Protein AF-A0A1H8YQF0-F1 (afdb_monomer_lite)

Structure (mmCIF, N/CA/C/O backbone):
data_AF-A0A1H8YQF0-F1
#
_entry.id   AF-A0A1H8YQF0-F1
#
loop_
_atom_site.group_PDB
_atom_site.id
_atom_site.type_symbol
_atom_site.label_atom_id
_atom_site.label_alt_id
_atom_site.label_comp_id
_atom_site.label_asym_id
_atom_site.label_entity_id
_atom_site.label_seq_id
_atom_site.pdbx_PDB_ins_code
_atom_site.Cartn_x
_atom_site.Cartn_y
_atom_site.Cartn_z
_atom_site.occupancy
_atom_site.B_iso_or_equiv
_atom_site.auth_seq_id
_atom_site.auth_comp_id
_atom_site.auth_asym_id
_atom_site.auth_atom_id
_atom_site.pdbx_PDB_model_num
ATOM 1 N N . MET A 1 1 ? 14.037 -18.475 25.474 1.00 37.00 1 MET A N 1
ATOM 2 C CA . MET A 1 1 ? 14.176 -18.228 24.023 1.00 37.00 1 MET A CA 1
ATOM 3 C C . MET A 1 1 ? 12.971 -17.422 23.567 1.00 37.00 1 MET A C 1
ATOM 5 O O . MET A 1 1 ? 12.000 -17.993 23.096 1.00 37.00 1 MET A O 1
ATOM 9 N N . THR A 1 2 ? 12.970 -16.113 23.803 1.00 37.69 2 THR A N 1
ATOM 10 C CA . THR A 1 2 ? 11.907 -15.232 23.308 1.00 37.69 2 THR A CA 1
ATOM 11 C C . THR A 1 2 ? 12.312 -14.786 21.914 1.00 37.69 2 THR A C 1
ATOM 13 O O . THR A 1 2 ? 13.260 -14.018 21.769 1.00 37.69 2 THR A O 1
ATOM 16 N N . SER A 1 3 ? 11.651 -15.352 20.902 1.00 39.81 3 SER A N 1
ATOM 17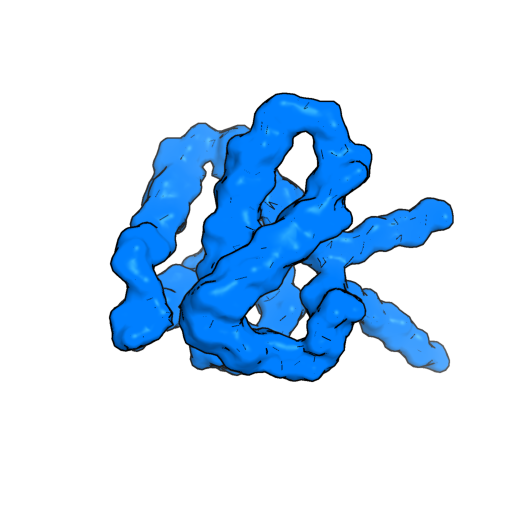 C CA . SER A 1 3 ? 11.703 -14.862 19.526 1.00 39.81 3 SER A CA 1
ATOM 18 C C . SER A 1 3 ? 11.484 -13.357 19.554 1.00 39.81 3 SER A C 1
ATOM 20 O O . SER A 1 3 ? 10.406 -12.900 19.920 1.00 39.81 3 SER A O 1
ATOM 22 N N . THR A 1 4 ? 12.507 -12.587 19.200 1.00 44.00 4 THR A N 1
ATOM 23 C CA . THR A 1 4 ? 12.337 -11.189 18.818 1.00 44.00 4 THR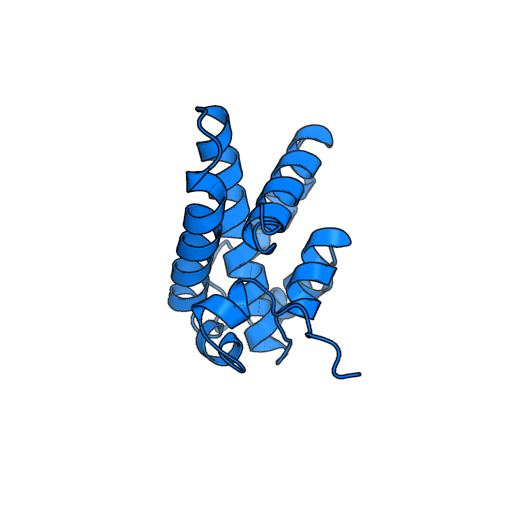 A CA 1
ATOM 24 C C . THR A 1 4 ? 11.488 -11.209 17.554 1.00 44.00 4 THR A C 1
ATOM 26 O O . THR A 1 4 ? 12.014 -11.389 16.455 1.00 44.00 4 THR A O 1
ATOM 29 N N . GLU A 1 5 ? 10.164 -11.148 17.705 1.00 49.78 5 GLU A N 1
ATOM 30 C CA . GLU A 1 5 ? 9.252 -10.969 16.582 1.00 49.78 5 GLU A CA 1
ATOM 31 C C . GLU A 1 5 ? 9.729 -9.730 15.829 1.00 49.78 5 GLU A C 1
ATOM 33 O O . GLU A 1 5 ? 9.767 -8.625 16.378 1.00 49.78 5 GLU A O 1
ATOM 38 N N . ARG A 1 6 ? 10.201 -9.926 14.593 1.00 56.31 6 ARG A N 1
ATOM 39 C CA . ARG A 1 6 ? 10.535 -8.821 13.698 1.00 56.31 6 ARG A CA 1
ATOM 40 C C . ARG A 1 6 ? 9.244 -8.054 13.447 1.00 56.31 6 ARG A C 1
ATOM 42 O O . ARG A 1 6 ? 8.499 -8.406 12.538 1.00 56.31 6 ARG A O 1
ATOM 49 N N . ARG A 1 7 ? 8.996 -7.027 14.258 1.00 64.06 7 ARG A N 1
ATOM 50 C CA . ARG A 1 7 ? 7.938 -6.050 14.016 1.00 64.06 7 ARG A CA 1
ATOM 51 C C . ARG A 1 7 ? 8.134 -5.474 12.624 1.00 64.06 7 ARG A C 1
ATOM 53 O O . ARG A 1 7 ? 9.265 -5.195 12.215 1.00 64.06 7 ARG A O 1
ATOM 60 N N . SER A 1 8 ? 7.049 -5.332 11.879 1.00 74.69 8 SER A N 1
ATOM 61 C CA . SER A 1 8 ? 7.114 -4.626 10.603 1.00 74.69 8 SER A CA 1
ATOM 62 C C . SER A 1 8 ? 7.503 -3.162 10.842 1.00 74.69 8 SER A C 1
ATOM 64 O O . SER A 1 8 ? 7.357 -2.630 11.947 1.00 74.69 8 SER A O 1
ATOM 66 N N . ARG A 1 9 ? 7.975 -2.468 9.800 1.00 80.62 9 ARG A N 1
ATOM 67 C CA . ARG A 1 9 ? 8.246 -1.027 9.910 1.00 80.62 9 ARG A CA 1
ATOM 68 C C . ARG A 1 9 ? 6.997 -0.231 10.308 1.00 80.62 9 ARG A C 1
ATOM 70 O O . ARG A 1 9 ? 7.102 0.727 11.063 1.00 80.62 9 ARG A O 1
ATOM 77 N N . ILE A 1 10 ? 5.830 -0.679 9.854 1.00 81.75 10 ILE A N 1
ATOM 78 C CA . ILE A 1 10 ? 4.526 -0.118 10.213 1.00 81.75 10 ILE A CA 1
ATOM 79 C C . ILE A 1 10 ? 4.328 -0.139 11.736 1.00 81.75 10 ILE A C 1
ATOM 81 O O . ILE A 1 10 ? 4.066 0.894 12.343 1.00 81.75 10 ILE A O 1
ATOM 85 N N . GLU A 1 11 ? 4.510 -1.295 12.372 1.00 83.31 11 GLU A N 1
ATOM 86 C CA . GLU A 1 11 ? 4.338 -1.436 13.824 1.00 83.31 11 GLU A CA 1
ATOM 87 C C . GLU A 1 11 ? 5.417 -0.707 14.625 1.00 83.31 11 GLU A C 1
ATOM 89 O O . GLU A 1 11 ? 5.160 -0.266 15.743 1.00 83.31 11 GLU A O 1
ATOM 94 N N . GLN A 1 12 ? 6.626 -0.565 14.074 1.00 81.69 12 GLN A N 1
ATOM 95 C CA . GLN A 1 12 ? 7.676 0.238 14.698 1.00 81.69 12 GLN A CA 1
ATOM 96 C C . GLN A 1 12 ? 7.319 1.731 14.709 1.00 81.69 12 GLN A C 1
ATOM 98 O O . GLN A 1 12 ? 7.603 2.406 15.695 1.00 81.69 12 GLN A O 1
ATOM 103 N N . MET A 1 13 ? 6.720 2.237 13.627 1.00 83.50 13 MET A N 1
ATOM 104 C CA . MET A 1 13 ? 6.382 3.656 13.490 1.00 83.50 13 MET A CA 1
ATOM 105 C C . MET A 1 13 ? 5.103 4.034 14.243 1.00 83.50 13 MET A C 1
ATOM 107 O O . MET A 1 13 ? 5.071 5.079 14.884 1.00 83.50 13 MET A O 1
ATOM 111 N N . TYR A 1 14 ? 4.073 3.185 14.201 1.00 85.06 14 TYR A N 1
ATOM 112 C CA . TYR A 1 14 ? 2.730 3.541 14.682 1.00 85.06 14 TYR A CA 1
ATOM 113 C C . TYR A 1 14 ? 2.228 2.679 15.848 1.00 85.06 14 TYR A C 1
ATOM 115 O O . TYR A 1 14 ? 1.162 2.946 16.395 1.00 85.06 14 TYR A O 1
ATOM 123 N N . GLY A 1 15 ? 2.979 1.654 16.254 1.00 82.69 15 GLY A N 1
ATOM 124 C CA . GLY A 1 15 ? 2.581 0.738 17.321 1.00 82.69 15 GLY A CA 1
ATOM 125 C C . GLY A 1 15 ? 1.602 -0.363 16.879 1.00 82.69 15 GLY A C 1
ATOM 126 O O . GLY A 1 15 ? 1.189 -0.427 15.717 1.00 82.69 15 GLY A O 1
ATOM 127 N N . PRO A 1 16 ? 1.248 -1.283 17.795 1.00 76.06 16 PRO A N 1
ATOM 128 C CA . PRO A 1 16 ? 0.301 -2.362 17.521 1.00 76.06 16 PRO A CA 1
ATOM 129 C C . PRO A 1 16 ? -1.124 -1.823 17.325 1.00 76.06 16 PRO A C 1
ATOM 131 O O . PRO A 1 16 ? -1.531 -0.874 17.989 1.00 76.06 16 PRO A O 1
ATOM 134 N N . GLY A 1 17 ? -1.899 -2.447 16.433 1.00 74.62 17 GLY A N 1
ATOM 135 C CA . GLY A 1 17 ? -3.304 -2.085 16.193 1.00 74.62 17 GLY A CA 1
ATOM 136 C C . GLY A 1 17 ? -3.524 -0.806 15.376 1.00 74.62 17 GLY A C 1
ATOM 137 O O . GLY A 1 17 ? -4.667 -0.459 15.098 1.00 74.62 17 GLY A O 1
ATOM 138 N N . CYS A 1 18 ? -2.457 -0.139 14.927 1.00 81.06 18 CYS A N 1
ATOM 139 C CA . CYS A 1 18 ? -2.542 1.105 14.161 1.00 81.06 18 CYS A CA 1
ATOM 140 C C . CYS A 1 18 ? -3.320 0.969 12.837 1.00 81.06 18 CYS A C 1
ATOM 142 O O . CYS A 1 18 ? -3.831 1.965 12.333 1.00 81.06 18 CYS A O 1
ATOM 144 N N . MET A 1 19 ? -3.465 -0.240 12.278 1.00 86.00 19 MET A N 1
ATOM 145 C CA . MET A 1 19 ? -4.186 -0.474 11.015 1.00 86.00 19 MET A CA 1
ATOM 146 C C . MET A 1 19 ? -5.620 0.044 11.028 1.00 86.00 19 MET A C 1
ATOM 148 O O . MET A 1 19 ? -6.079 0.523 9.998 1.00 86.00 19 MET A O 1
ATOM 152 N N . ILE A 1 20 ? -6.299 0.048 12.178 1.00 86.81 20 ILE A N 1
ATOM 153 C CA . ILE A 1 20 ? -7.680 0.539 12.259 1.00 86.81 20 ILE A CA 1
ATOM 154 C C . ILE A 1 20 ? -7.810 2.014 11.851 1.00 86.81 20 ILE A C 1
ATOM 156 O O . ILE A 1 20 ? -8.807 2.408 11.255 1.00 86.81 20 ILE A O 1
ATOM 160 N N . GLU A 1 21 ? -6.786 2.829 12.105 1.00 87.75 21 GLU A N 1
ATOM 161 C CA . GLU A 1 21 ? -6.790 4.256 11.764 1.00 87.75 21 GLU A CA 1
ATOM 162 C C . GLU A 1 21 ? -6.663 4.479 10.249 1.00 87.75 21 GLU A C 1
ATOM 164 O O . GLU A 1 21 ? -7.125 5.494 9.728 1.00 87.75 21 GLU A O 1
ATOM 169 N N . CYS A 1 22 ? -6.112 3.501 9.520 1.00 93.69 22 CYS A N 1
ATOM 170 C CA . CYS A 1 22 ? -6.015 3.525 8.062 1.00 93.69 22 CYS A CA 1
ATOM 171 C C . CYS A 1 22 ? -7.367 3.301 7.363 1.00 93.69 22 CYS A C 1
ATOM 173 O O . CYS A 1 22 ? -7.405 3.306 6.137 1.00 93.69 22 CYS A O 1
ATOM 175 N N . ILE A 1 23 ? -8.475 3.133 8.101 1.00 94.38 23 ILE A N 1
ATOM 176 C CA . ILE A 1 23 ? -9.822 3.097 7.509 1.00 94.38 23 ILE A CA 1
ATOM 177 C C . ILE A 1 23 ? -10.192 4.434 6.851 1.00 94.38 23 ILE A C 1
ATOM 179 O O . ILE A 1 23 ? -11.031 4.478 5.957 1.00 94.38 23 ILE A O 1
ATOM 183 N N . SER A 1 24 ? -9.550 5.527 7.279 1.00 94.62 24 SER A N 1
ATOM 184 C CA . SER A 1 24 ? -9.616 6.807 6.584 1.00 94.62 24 SER A CA 1
ATOM 185 C C . SER A 1 24 ? -8.622 6.822 5.415 1.00 94.62 24 SER A C 1
ATOM 187 O O . SER A 1 24 ? -7.415 6.686 5.652 1.00 94.62 24 SER A O 1
ATOM 189 N N . PRO A 1 25 ? -9.066 7.073 4.168 1.00 93.88 25 PRO A N 1
ATOM 190 C CA . PRO A 1 25 ? -8.171 7.144 3.012 1.00 93.88 25 PRO A CA 1
ATOM 191 C C . PRO A 1 25 ? -7.057 8.187 3.157 1.00 93.88 25 PRO A C 1
ATOM 193 O O . PRO A 1 25 ? -5.943 7.972 2.676 1.00 93.88 25 PRO A O 1
ATOM 196 N N . SER A 1 26 ? -7.326 9.302 3.847 1.00 95.12 26 SER A N 1
ATOM 197 C CA . SER A 1 26 ? -6.314 10.331 4.109 1.00 95.12 26 SER A CA 1
ATOM 198 C C . SER A 1 26 ? -5.216 9.823 5.042 1.00 95.12 26 SER A C 1
ATOM 200 O O . SER A 1 26 ? -4.040 10.004 4.742 1.00 95.12 26 SER A O 1
ATOM 202 N N . VAL A 1 27 ? -5.581 9.103 6.107 1.00 95.06 27 VAL A N 1
ATOM 203 C CA . VAL A 1 27 ? -4.620 8.504 7.051 1.00 95.06 27 VAL A CA 1
ATOM 204 C C . VAL A 1 27 ? -3.814 7.400 6.371 1.00 95.06 27 VAL A C 1
ATOM 206 O O . VAL A 1 27 ? -2.598 7.326 6.540 1.00 95.06 27 VAL A O 1
ATOM 209 N N . ALA A 1 28 ? -4.462 6.559 5.561 1.00 95.50 28 ALA A N 1
ATOM 210 C CA . ALA A 1 28 ? -3.771 5.532 4.787 1.00 95.50 28 ALA A CA 1
ATOM 211 C C . ALA A 1 28 ? -2.742 6.138 3.814 1.00 95.50 28 ALA A C 1
ATOM 213 O O . ALA A 1 28 ? -1.642 5.606 3.667 1.00 95.50 28 ALA A O 1
ATOM 214 N N . THR A 1 29 ? -3.081 7.265 3.182 1.00 96.25 29 THR A N 1
ATOM 215 C CA . THR A 1 29 ? -2.185 7.992 2.270 1.00 96.25 29 THR A CA 1
ATOM 216 C C . THR A 1 29 ? -1.011 8.622 3.014 1.00 96.25 29 THR A C 1
ATOM 218 O O . THR A 1 29 ? 0.135 8.376 2.647 1.00 96.25 29 THR A O 1
ATOM 221 N N . GLU A 1 30 ? -1.271 9.349 4.102 1.00 94.94 30 GLU A N 1
ATOM 222 C CA . GLU A 1 30 ? -0.234 9.979 4.930 1.00 94.94 30 GLU A CA 1
ATOM 223 C C . GLU A 1 30 ? 0.791 8.950 5.426 1.00 94.94 30 GLU A C 1
ATOM 225 O O . GLU A 1 30 ? 2.002 9.119 5.266 1.00 94.94 30 GLU A O 1
ATOM 230 N N . ARG A 1 31 ? 0.315 7.809 5.934 1.00 94.31 31 ARG A N 1
ATOM 231 C CA . ARG A 1 31 ? 1.193 6.730 6.405 1.00 94.31 31 ARG A CA 1
ATOM 232 C C . ARG A 1 31 ? 1.971 6.067 5.278 1.00 94.31 31 ARG A C 1
ATOM 234 O O . ARG A 1 31 ? 3.139 5.725 5.456 1.00 94.31 31 ARG A O 1
ATOM 241 N N . ALA A 1 32 ? 1.359 5.887 4.110 1.00 93.94 32 ALA A N 1
ATOM 242 C CA . ALA A 1 32 ? 2.059 5.369 2.940 1.00 93.94 32 ALA A CA 1
ATOM 243 C C . ALA A 1 32 ? 3.199 6.300 2.498 1.00 93.94 32 ALA A C 1
ATOM 245 O O . ALA A 1 32 ? 4.289 5.823 2.166 1.00 93.94 32 ALA A O 1
ATOM 246 N N . GLU A 1 33 ? 2.979 7.616 2.534 1.00 92.31 33 GLU A N 1
ATOM 247 C CA . GLU A 1 33 ? 4.012 8.608 2.238 1.00 92.31 33 GLU A CA 1
ATOM 248 C C . GLU A 1 33 ? 5.158 8.547 3.246 1.00 92.31 33 GLU A C 1
ATOM 250 O O . GLU A 1 33 ? 6.327 8.544 2.854 1.00 92.31 33 GLU A O 1
ATOM 255 N N . GLU A 1 34 ? 4.846 8.472 4.539 1.00 90.81 34 GLU A N 1
ATOM 256 C CA . GLU A 1 34 ? 5.846 8.373 5.601 1.00 90.81 34 GLU A CA 1
ATOM 257 C C . GLU A 1 34 ? 6.686 7.095 5.493 1.00 90.81 34 GLU A C 1
ATOM 259 O O . GLU A 1 34 ? 7.918 7.170 5.533 1.00 90.81 34 GLU A O 1
ATOM 264 N N . LEU A 1 35 ? 6.049 5.938 5.286 1.00 89.50 35 LEU A N 1
ATOM 265 C CA . LEU A 1 35 ? 6.728 4.652 5.083 1.00 89.50 35 LEU A CA 1
ATOM 266 C C . LEU A 1 35 ? 7.655 4.693 3.867 1.00 89.50 35 LEU A C 1
ATOM 268 O O . LEU A 1 35 ? 8.810 4.253 3.926 1.00 89.50 35 LEU A O 1
ATOM 272 N N . THR A 1 36 ? 7.163 5.260 2.766 1.00 89.12 36 THR A N 1
ATOM 273 C CA . THR A 1 36 ? 7.933 5.383 1.531 1.00 89.12 36 THR A CA 1
ATOM 274 C C . THR A 1 36 ? 9.124 6.316 1.739 1.00 89.12 36 THR A C 1
ATOM 276 O O . THR A 1 36 ? 10.256 5.915 1.468 1.00 89.12 36 THR A O 1
ATOM 279 N N . ARG A 1 37 ? 8.917 7.502 2.326 1.00 85.25 37 ARG A N 1
ATOM 280 C CA . ARG A 1 37 ? 9.970 8.489 2.637 1.00 85.25 37 ARG A CA 1
ATOM 281 C C . ARG A 1 37 ? 11.037 7.922 3.575 1.00 85.25 37 ARG A C 1
ATOM 283 O O . ARG A 1 37 ? 12.229 8.123 3.349 1.00 85.25 37 ARG A O 1
ATOM 290 N N . ALA A 1 38 ? 10.629 7.155 4.586 1.00 82.19 38 ALA A N 1
ATOM 291 C CA . ALA A 1 38 ? 11.540 6.493 5.517 1.00 82.19 38 ALA A CA 1
ATOM 292 C C . ALA A 1 38 ? 12.409 5.409 4.846 1.00 82.19 38 ALA A C 1
ATOM 294 O O . ALA A 1 38 ? 13.454 5.029 5.383 1.00 82.19 38 ALA A O 1
ATOM 295 N N . SER A 1 39 ? 11.997 4.869 3.693 1.00 75.81 39 SER A N 1
ATOM 296 C CA . SER A 1 39 ? 12.784 3.894 2.918 1.00 75.81 39 SER A CA 1
ATOM 297 C C . SER A 1 39 ? 13.668 4.519 1.853 1.00 75.81 39 SER A C 1
ATOM 299 O O . SER A 1 39 ? 14.799 4.078 1.674 1.00 75.81 39 SER A O 1
ATOM 301 N N . THR A 1 40 ? 13.191 5.568 1.186 1.00 62.59 40 THR A N 1
ATOM 302 C CA . THR A 1 40 ? 13.887 6.208 0.064 1.00 62.59 40 THR A CA 1
ATOM 303 C C . THR A 1 40 ? 14.934 7.222 0.505 1.00 62.59 40 THR A C 1
ATOM 305 O O . THR A 1 40 ? 15.830 7.531 -0.275 1.00 62.59 40 THR A O 1
ATOM 308 N N . ALA A 1 41 ? 14.915 7.667 1.767 1.00 53.31 41 ALA A N 1
ATOM 309 C CA . ALA A 1 41 ? 15.957 8.524 2.341 1.00 53.31 41 ALA A CA 1
ATOM 310 C C . ALA A 1 41 ? 17.384 7.928 2.278 1.00 53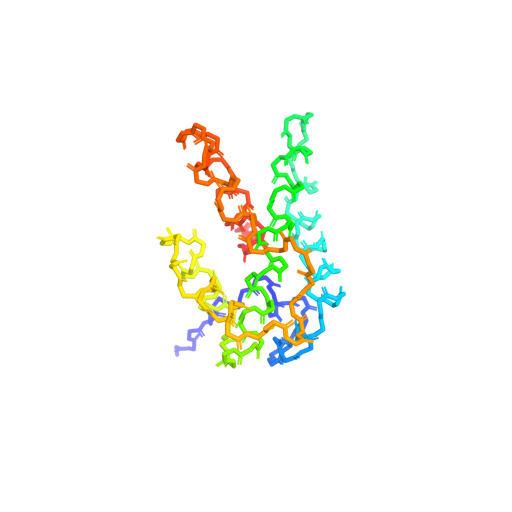.31 41 ALA A C 1
ATOM 312 O O . ALA A 1 41 ? 18.346 8.647 2.542 1.00 53.31 41 ALA A O 1
ATOM 313 N N . ARG A 1 42 ? 17.546 6.637 1.938 1.00 51.53 42 ARG A N 1
ATOM 314 C CA . ARG A 1 42 ? 18.851 5.962 1.830 1.00 51.53 42 ARG A CA 1
ATOM 315 C C . ARG A 1 42 ? 19.380 5.736 0.402 1.00 51.53 42 ARG A C 1
ATOM 317 O O . ARG A 1 42 ? 20.572 5.484 0.291 1.00 51.53 42 ARG A O 1
ATOM 324 N N . ASP A 1 43 ? 18.584 5.888 -0.662 1.00 49.72 43 ASP A N 1
ATOM 325 C CA . ASP A 1 43 ? 19.020 5.601 -2.046 1.00 49.72 43 ASP A CA 1
ATOM 326 C C . ASP A 1 43 ? 18.653 6.748 -3.013 1.00 49.72 43 ASP A C 1
ATOM 328 O O . ASP A 1 43 ? 17.490 6.957 -3.362 1.00 49.72 43 ASP A O 1
ATOM 332 N N . LEU A 1 44 ? 19.648 7.533 -3.446 1.00 46.00 44 LEU A N 1
ATOM 333 C CA . LEU A 1 44 ? 19.460 8.784 -4.201 1.00 46.00 44 LEU A CA 1
ATOM 334 C C . LEU A 1 44 ? 19.577 8.593 -5.731 1.00 46.00 44 LEU A C 1
ATOM 336 O O . LEU A 1 44 ? 20.662 8.326 -6.243 1.00 46.00 44 LEU A O 1
ATOM 340 N N . GLY A 1 45 ? 18.476 8.821 -6.470 1.00 53.69 45 GLY A N 1
ATOM 341 C CA . GLY A 1 45 ? 18.432 8.947 -7.941 1.00 53.69 45 GLY A CA 1
ATOM 342 C C . GLY A 1 45 ? 17.044 9.345 -8.496 1.00 53.69 45 GLY A C 1
ATOM 343 O O . GLY A 1 45 ? 16.026 9.076 -7.866 1.00 53.69 45 GLY A O 1
ATOM 344 N N . SER A 1 46 ? 16.969 9.978 -9.680 1.00 52.84 46 SER A N 1
ATOM 345 C CA . SER A 1 46 ? 15.721 10.544 -10.255 1.00 52.84 46 SER A CA 1
ATOM 346 C C . SER A 1 46 ? 14.649 9.513 -10.634 1.00 52.84 46 SER A C 1
ATOM 348 O O . SER A 1 46 ? 13.460 9.785 -10.483 1.00 52.84 46 SER A O 1
ATOM 350 N N . SER A 1 47 ? 15.039 8.304 -11.054 1.00 59.38 47 SER A N 1
ATOM 351 C CA . SER A 1 47 ? 14.100 7.197 -11.305 1.00 59.38 47 SER A CA 1
ATOM 352 C C . SER A 1 47 ? 13.375 6.745 -10.030 1.00 59.38 47 SER A C 1
ATOM 354 O O . SER A 1 47 ? 12.314 6.130 -10.108 1.00 59.38 47 SER A O 1
ATOM 356 N N . ASN A 1 48 ? 13.916 7.083 -8.854 1.00 68.00 48 ASN A N 1
ATOM 357 C CA . ASN A 1 48 ? 13.356 6.693 -7.566 1.00 68.00 48 ASN A CA 1
ATOM 358 C C . ASN A 1 48 ? 12.086 7.488 -7.223 1.00 68.00 48 ASN A C 1
ATOM 360 O O . ASN A 1 48 ? 11.216 6.955 -6.548 1.00 68.00 48 ASN A O 1
ATOM 364 N N . GLY A 1 49 ? 11.918 8.715 -7.738 1.00 79.94 49 GLY A N 1
ATOM 365 C CA . GLY A 1 49 ? 10.707 9.516 -7.507 1.00 79.94 49 GLY A CA 1
ATOM 366 C C . GLY A 1 49 ? 9.454 8.904 -8.140 1.00 79.94 49 GLY A C 1
ATOM 367 O O . GLY A 1 49 ? 8.400 8.860 -7.510 1.00 79.94 49 GLY A O 1
ATOM 368 N N . TYR A 1 50 ? 9.588 8.354 -9.350 1.00 85.06 50 TYR A N 1
ATOM 369 C CA . TYR A 1 50 ? 8.502 7.643 -10.029 1.00 85.06 50 TYR A CA 1
ATOM 370 C C . TYR A 1 50 ? 8.075 6.390 -9.250 1.00 85.06 50 TYR A C 1
ATOM 372 O O . TYR A 1 50 ? 6.899 6.224 -8.928 1.00 85.06 50 TYR A O 1
ATOM 380 N N . PHE A 1 51 ? 9.034 5.528 -8.891 1.00 87.88 51 PHE A N 1
ATOM 381 C CA . PHE A 1 51 ? 8.732 4.303 -8.147 1.00 87.88 51 PHE A CA 1
ATOM 382 C C . PHE A 1 51 ? 8.279 4.574 -6.712 1.00 87.88 51 PHE A C 1
ATOM 384 O O . PHE A 1 51 ? 7.436 3.840 -6.207 1.00 87.88 51 PHE A O 1
ATOM 391 N N . ALA A 1 52 ? 8.783 5.631 -6.070 1.00 87.44 52 ALA A N 1
ATOM 392 C CA . ALA A 1 52 ? 8.303 6.078 -4.768 1.00 87.44 52 ALA A CA 1
ATOM 393 C C . ALA A 1 52 ? 6.838 6.519 -4.841 1.00 87.44 52 ALA A C 1
ATOM 395 O O . ALA A 1 52 ? 6.043 6.069 -4.027 1.00 87.44 52 ALA A O 1
ATOM 396 N N . GLY A 1 53 ? 6.455 7.315 -5.846 1.00 90.06 53 GLY A N 1
ATOM 397 C CA . GLY A 1 53 ? 5.055 7.695 -6.056 1.00 90.06 53 GLY A CA 1
ATOM 398 C C . GLY A 1 53 ? 4.150 6.474 -6.239 1.00 90.06 53 GLY A C 1
ATOM 399 O O . GLY A 1 53 ? 3.158 6.323 -5.531 1.00 90.06 53 GLY A O 1
ATOM 400 N N . MET A 1 54 ? 4.543 5.540 -7.111 1.00 90.50 54 MET A N 1
ATOM 401 C CA . MET A 1 54 ? 3.799 4.291 -7.321 1.00 90.50 54 MET A CA 1
ATOM 402 C C . MET A 1 54 ? 3.716 3.425 -6.057 1.00 90.50 54 MET A C 1
ATOM 404 O O . MET A 1 54 ? 2.689 2.798 -5.803 1.00 90.50 54 MET A O 1
ATOM 408 N N . ALA A 1 55 ? 4.787 3.377 -5.263 1.00 90.19 55 ALA A N 1
ATOM 409 C CA . ALA A 1 55 ? 4.807 2.638 -4.010 1.00 90.19 55 ALA A CA 1
ATOM 410 C C . ALA A 1 55 ? 3.888 3.270 -2.962 1.00 90.19 55 ALA A C 1
ATOM 412 O O . ALA A 1 55 ? 3.151 2.532 -2.313 1.00 90.19 55 ALA A O 1
ATOM 413 N N . THR A 1 56 ? 3.876 4.600 -2.841 1.00 93.06 56 THR A N 1
ATOM 414 C CA . THR A 1 56 ? 2.942 5.332 -1.977 1.00 93.06 56 THR A CA 1
ATOM 415 C C . THR A 1 56 ? 1.497 5.019 -2.354 1.00 93.06 56 THR A C 1
ATOM 417 O O . THR A 1 56 ? 0.714 4.637 -1.489 1.00 93.06 56 THR A O 1
ATOM 420 N N . GLU A 1 57 ? 1.150 5.102 -3.642 1.00 94.12 57 GLU A N 1
ATOM 421 C CA . GLU A 1 57 ? -0.199 4.779 -4.121 1.00 94.12 57 GLU A CA 1
ATOM 422 C C . GLU A 1 57 ? -0.578 3.324 -3.794 1.00 94.12 57 GLU A C 1
ATOM 424 O O . GLU A 1 57 ? -1.660 3.043 -3.277 1.00 94.12 57 GLU A O 1
ATOM 429 N N . LEU A 1 58 ? 0.313 2.366 -4.053 1.00 93.81 58 LEU A N 1
ATOM 430 C CA . LEU A 1 58 ? 0.022 0.960 -3.775 1.00 93.81 58 LEU A CA 1
ATOM 431 C C . LEU A 1 58 ? -0.105 0.682 -2.267 1.00 93.81 58 LEU A C 1
ATOM 433 O O . LEU A 1 58 ? -0.987 -0.067 -1.843 1.00 93.81 58 LEU A O 1
ATOM 437 N N . LEU A 1 59 ? 0.748 1.301 -1.451 1.00 93.81 59 LEU A N 1
ATOM 438 C CA . LEU A 1 59 ? 0.736 1.151 0.002 1.00 93.81 59 LEU A CA 1
ATOM 439 C C . LEU A 1 59 ? -0.502 1.764 0.645 1.00 93.81 59 LEU A C 1
ATOM 441 O O . LEU A 1 59 ? -1.059 1.134 1.540 1.00 93.81 59 LEU A O 1
ATOM 445 N N . SER A 1 60 ? -0.963 2.933 0.195 1.00 96.25 60 SER A N 1
ATOM 446 C CA . SER A 1 60 ? -2.170 3.557 0.752 1.00 96.25 60 SER A CA 1
ATOM 447 C C . SER A 1 60 ? -3.391 2.652 0.573 1.00 96.25 60 SER A C 1
ATOM 449 O O . SER A 1 60 ? -4.170 2.447 1.501 1.00 96.25 60 SER A O 1
ATOM 451 N N . ARG A 1 61 ? -3.494 1.997 -0.587 1.00 96.00 61 ARG A N 1
ATOM 452 C CA . ARG A 1 61 ? -4.546 1.016 -0.895 1.00 96.00 61 ARG A CA 1
ATOM 453 C C . ARG A 1 61 ? -4.437 -0.243 -0.050 1.00 96.00 61 ARG A C 1
ATOM 455 O O . ARG A 1 61 ? -5.451 -0.733 0.433 1.00 96.00 61 ARG A O 1
ATOM 462 N N . TYR A 1 62 ? -3.229 -0.758 0.165 1.00 95.75 62 TYR A N 1
ATOM 463 C CA . TYR A 1 62 ? -3.029 -1.917 1.037 1.00 95.75 62 TYR A CA 1
ATOM 464 C C . TYR A 1 62 ? -3.333 -1.606 2.501 1.00 95.75 62 TYR A C 1
ATOM 466 O O . TYR A 1 62 ? -3.931 -2.437 3.176 1.00 95.75 62 TYR A O 1
ATOM 474 N N . LEU A 1 63 ? -2.968 -0.418 2.984 1.00 95.94 63 LEU A N 1
ATOM 475 C CA . LEU A 1 63 ? -3.279 0.031 4.340 1.00 95.94 63 LEU A CA 1
ATOM 476 C C . LEU A 1 63 ? -4.790 0.168 4.547 1.00 95.94 63 LEU A C 1
ATOM 478 O O . LEU A 1 63 ? -5.309 -0.326 5.545 1.00 95.94 63 LEU A O 1
ATOM 482 N N . LEU A 1 64 ? -5.498 0.776 3.591 1.00 96.81 64 LEU A N 1
ATOM 483 C CA . LEU A 1 64 ? -6.955 0.884 3.638 1.00 96.81 64 LEU A CA 1
ATOM 484 C C . LEU A 1 64 ? -7.626 -0.495 3.562 1.00 96.81 64 LEU A C 1
ATOM 486 O O . LEU A 1 64 ? -8.502 -0.798 4.366 1.00 96.81 64 LEU A O 1
ATOM 490 N N . ALA A 1 65 ? -7.182 -1.364 2.651 1.00 96.69 65 ALA A N 1
ATOM 491 C CA . ALA A 1 65 ? -7.709 -2.722 2.538 1.00 96.69 65 ALA A CA 1
ATOM 492 C C . ALA A 1 65 ? -7.477 -3.547 3.813 1.00 96.69 65 ALA A C 1
ATOM 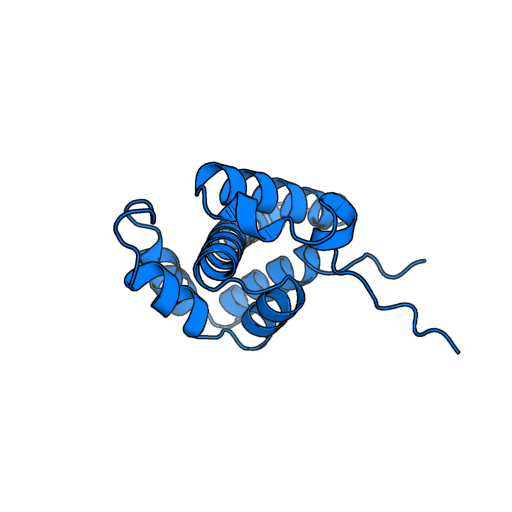494 O O . ALA A 1 65 ? -8.368 -4.277 4.242 1.00 96.69 65 ALA A O 1
ATOM 495 N N . ALA A 1 66 ? -6.309 -3.410 4.445 1.00 95.38 66 ALA A N 1
ATOM 496 C CA . ALA A 1 66 ? -6.034 -4.060 5.720 1.00 95.38 66 ALA A CA 1
ATOM 497 C C . ALA A 1 66 ? -6.962 -3.546 6.824 1.00 95.38 66 ALA A C 1
ATOM 499 O O . ALA A 1 66 ? -7.526 -4.346 7.563 1.00 95.3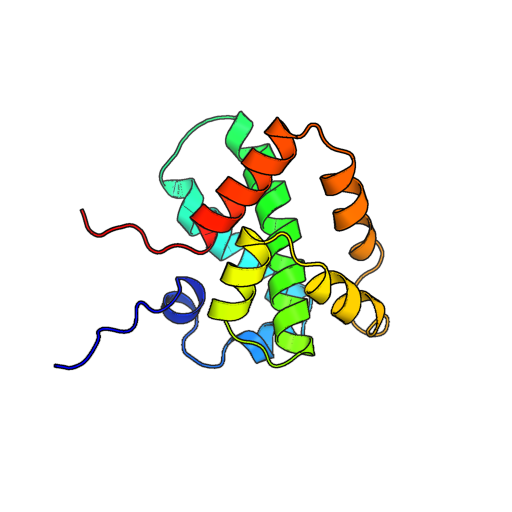8 66 ALA A O 1
ATOM 500 N N . ALA A 1 67 ? -7.197 -2.233 6.887 1.00 95.69 67 ALA A N 1
ATOM 501 C CA . ALA A 1 67 ? -8.140 -1.643 7.832 1.00 95.69 67 ALA A CA 1
ATOM 502 C C . ALA A 1 67 ? -9.578 -2.148 7.624 1.00 95.69 67 ALA A C 1
ATOM 504 O O . ALA A 1 67 ? -10.267 -2.447 8.597 1.00 95.69 67 ALA A O 1
ATOM 505 N N . ILE A 1 68 ? -10.014 -2.278 6.366 1.00 95.50 68 ILE A N 1
ATOM 506 C CA . ILE A 1 68 ? -11.332 -2.820 5.997 1.00 95.50 68 ILE A CA 1
ATOM 507 C C . ILE A 1 68 ? -11.483 -4.268 6.467 1.00 95.50 68 ILE A C 1
ATOM 509 O O . ILE A 1 68 ? -12.524 -4.632 7.010 1.00 95.50 68 ILE A O 1
ATOM 513 N N . LEU A 1 69 ? -10.451 -5.087 6.254 1.00 94.81 69 LEU A N 1
ATOM 514 C CA . LEU A 1 69 ? -10.474 -6.518 6.558 1.00 94.81 69 LEU A CA 1
ATOM 515 C C . LEU A 1 69 ? -10.118 -6.845 8.019 1.00 94.81 69 LEU A C 1
ATOM 517 O O . LEU A 1 69 ? -10.279 -7.987 8.438 1.00 94.81 69 LEU A O 1
ATOM 521 N N . GLY A 1 70 ? -9.643 -5.868 8.798 1.00 93.75 70 GLY A N 1
ATOM 522 C CA . GLY A 1 70 ? -9.107 -6.106 10.142 1.00 93.75 70 GLY A CA 1
ATOM 523 C C . GLY A 1 70 ? -7.772 -6.862 10.136 1.00 93.75 70 GLY A C 1
ATOM 524 O O . GLY A 1 70 ? -7.455 -7.561 11.095 1.00 93.75 70 GLY A O 1
ATOM 525 N N . GLU A 1 71 ? -7.011 -6.736 9.051 1.00 93.50 71 GLU A N 1
ATOM 526 C CA . GLU A 1 71 ? -5.737 -7.416 8.828 1.00 93.50 71 GLU A CA 1
ATOM 527 C C . GLU A 1 71 ? -4.557 -6.625 9.397 1.00 93.50 71 GLU A C 1
ATOM 529 O O . GLU A 1 71 ? -4.618 -5.410 9.612 1.00 93.50 71 GLU A O 1
ATOM 534 N N . ASP A 1 72 ? -3.450 -7.328 9.619 1.00 90.06 72 ASP A N 1
ATOM 535 C CA . ASP A 1 72 ? -2.247 -6.761 10.208 1.00 90.06 72 ASP A CA 1
ATOM 536 C C . ASP A 1 72 ? -1.160 -6.412 9.175 1.00 90.06 72 ASP A C 1
ATOM 538 O O . ASP A 1 72 ? -1.273 -6.574 7.953 1.00 90.06 72 ASP A O 1
ATOM 542 N N . SER A 1 73 ? -0.049 -5.903 9.701 1.00 87.81 73 SER A N 1
ATOM 543 C CA . SER A 1 73 ? 1.094 -5.488 8.900 1.00 87.81 73 SER A CA 1
ATOM 544 C C . SER A 1 73 ? 1.830 -6.651 8.210 1.00 87.81 73 SER A C 1
ATOM 546 O O . SER A 1 73 ? 2.467 -6.447 7.168 1.00 87.81 73 SER A O 1
ATOM 548 N N . ALA A 1 74 ? 1.737 -7.874 8.742 1.00 87.88 74 ALA A N 1
ATOM 549 C CA . ALA A 1 74 ? 2.317 -9.066 8.133 1.00 87.88 74 ALA A CA 1
ATOM 550 C C . ALA A 1 74 ? 1.513 -9.491 6.897 1.00 87.88 74 ALA A C 1
ATOM 552 O O . ALA A 1 74 ? 2.109 -9.857 5.874 1.00 87.88 74 ALA A O 1
ATOM 553 N N . THR A 1 75 ? 0.187 -9.354 6.942 1.00 91.25 75 THR A N 1
ATOM 554 C CA . THR A 1 75 ? -0.688 -9.571 5.785 1.00 91.25 75 THR A CA 1
ATOM 555 C C . THR A 1 75 ? -0.364 -8.599 4.643 1.00 91.25 75 THR A C 1
ATOM 557 O O . THR A 1 75 ? -0.186 -9.035 3.502 1.00 91.25 75 THR A O 1
ATOM 560 N N . ILE A 1 76 ? -0.141 -7.309 4.930 1.00 91.62 76 ILE A N 1
ATOM 561 C CA . ILE A 1 76 ? 0.272 -6.317 3.912 1.00 91.62 76 ILE A CA 1
ATOM 562 C C . ILE A 1 76 ? 1.572 -6.736 3.212 1.00 91.62 76 ILE A C 1
ATOM 564 O O . ILE A 1 76 ? 1.691 -6.680 1.983 1.00 91.62 76 ILE A O 1
ATOM 568 N N . LEU A 1 77 ? 2.558 -7.203 3.983 1.00 89.88 77 LEU A N 1
ATOM 569 C CA . LEU A 1 77 ? 3.818 -7.700 3.434 1.00 89.88 77 LEU A CA 1
ATOM 570 C C . LEU A 1 77 ? 3.610 -8.946 2.558 1.00 89.88 77 LEU A C 1
ATOM 572 O O . LEU A 1 77 ? 4.278 -9.095 1.530 1.00 89.88 77 LEU A O 1
ATOM 576 N N . SER A 1 78 ? 2.692 -9.833 2.944 1.00 91.88 78 SER A N 1
ATOM 577 C CA . SER A 1 78 ? 2.306 -11.004 2.153 1.00 91.88 78 SER A CA 1
ATOM 578 C C . SER A 1 78 ? 1.676 -10.604 0.815 1.00 91.88 78 SER A C 1
ATOM 580 O O . SER A 1 78 ? 2.081 -11.116 -0.237 1.00 91.88 78 SER A O 1
ATOM 582 N N . TRP A 1 79 ? 0.764 -9.629 0.813 1.00 93.75 79 TRP A N 1
ATOM 583 C CA . TRP A 1 79 ? 0.155 -9.095 -0.408 1.00 93.75 79 TRP A CA 1
ATOM 584 C C . TRP A 1 79 ? 1.183 -8.452 -1.336 1.00 93.75 79 TRP A C 1
ATOM 586 O O . TRP A 1 79 ? 1.172 -8.722 -2.535 1.00 93.75 79 TRP A O 1
ATOM 596 N N . ALA A 1 80 ? 2.125 -7.673 -0.798 1.00 91.38 80 ALA A N 1
ATOM 597 C CA . ALA A 1 80 ? 3.197 -7.074 -1.591 1.00 91.38 80 ALA A CA 1
ATOM 598 C C . ALA A 1 80 ? 4.114 -8.123 -2.249 1.00 91.38 80 ALA A C 1
ATOM 600 O O . ALA A 1 80 ? 4.566 -7.926 -3.375 1.00 91.38 80 ALA A O 1
ATOM 601 N N . ARG A 1 81 ? 4.377 -9.255 -1.579 1.00 90.50 81 ARG A N 1
ATOM 602 C CA . ARG A 1 81 ? 5.197 -10.350 -2.132 1.00 90.50 81 ARG A CA 1
ATOM 603 C C . ARG A 1 81 ? 4.467 -11.155 -3.202 1.00 90.50 81 ARG A C 1
ATOM 605 O O . ARG A 1 81 ? 5.065 -11.501 -4.215 1.00 90.50 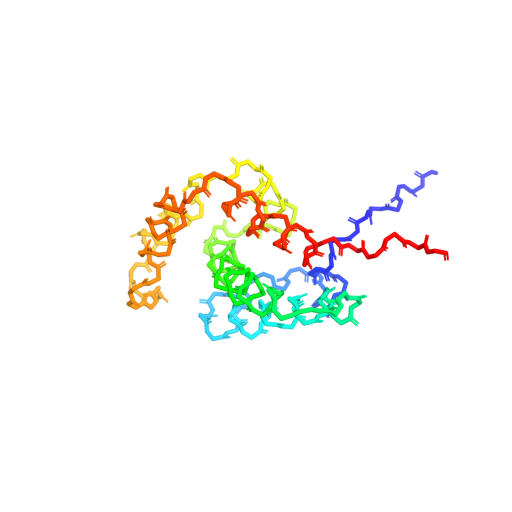81 ARG A O 1
ATOM 612 N N . SER A 1 82 ? 3.204 -11.480 -2.948 1.00 90.94 82 SER A N 1
ATOM 613 C CA . SER A 1 82 ? 2.392 -12.351 -3.805 1.00 90.94 82 SER A CA 1
ATOM 614 C C . SER A 1 82 ? 1.649 -11.607 -4.913 1.00 90.94 82 SER A C 1
ATOM 616 O O . SER A 1 82 ? 1.125 -12.251 -5.816 1.00 90.94 82 SER A O 1
ATOM 618 N N . ARG A 1 83 ? 1.602 -10.267 -4.852 1.00 89.38 83 ARG A N 1
ATOM 619 C CA . ARG A 1 83 ? 0.731 -9.419 -5.686 1.00 89.38 83 ARG A CA 1
ATOM 620 C C . ARG A 1 83 ? -0.738 -9.846 -5.564 1.00 89.38 83 ARG A C 1
ATOM 622 O O . ARG A 1 83 ? -1.452 -9.978 -6.555 1.00 89.38 83 ARG A O 1
ATOM 629 N N . GLY A 1 84 ? -1.155 -10.129 -4.328 1.00 85.25 84 GLY A N 1
ATOM 630 C CA . GLY A 1 84 ? -2.450 -10.729 -4.018 1.00 85.25 84 GLY A CA 1
ATOM 631 C C . GLY A 1 84 ? -3.639 -9.917 -4.541 1.00 85.25 84 GLY A C 1
ATOM 632 O O . GLY A 1 84 ? -3.625 -8.689 -4.537 1.00 85.25 84 GLY A O 1
ATOM 633 N N . ALA A 1 85 ? -4.697 -10.615 -4.965 1.00 89.62 85 ALA A N 1
ATOM 634 C CA . ALA A 1 85 ? -5.934 -9.995 -5.450 1.00 89.62 85 ALA A CA 1
ATOM 635 C C . ALA A 1 85 ? -6.858 -9.489 -4.320 1.00 89.62 85 ALA A C 1
ATOM 637 O O . ALA A 1 85 ? -7.737 -8.665 -4.569 1.00 89.62 85 ALA A O 1
ATOM 638 N N . GLN A 1 86 ? -6.658 -9.983 -3.093 1.00 93.44 86 GLN A N 1
ATOM 639 C CA . GLN A 1 86 ? -7.502 -9.707 -1.923 1.00 93.44 86 GLN A CA 1
ATOM 640 C C . GLN A 1 86 ? -7.657 -8.214 -1.588 1.00 93.44 86 GLN A C 1
ATOM 642 O O . GLN A 1 86 ? -8.801 -7.802 -1.412 1.00 93.44 86 GLN A O 1
ATOM 647 N N . PRO A 1 87 ? -6.595 -7.375 -1.577 1.00 94.88 87 PRO A N 1
ATOM 648 C CA . PRO A 1 87 ? -6.740 -5.950 -1.268 1.00 94.88 87 PRO A CA 1
ATOM 649 C C . PRO A 1 87 ? -7.729 -5.251 -2.192 1.00 94.88 87 PRO A C 1
ATOM 651 O O . PRO A 1 87 ? -8.559 -4.465 -1.763 1.00 94.88 87 PRO A O 1
ATOM 654 N N . TRP A 1 88 ? -7.671 -5.589 -3.477 1.00 95.06 88 TRP A N 1
ATOM 655 C CA . TRP A 1 88 ? -8.515 -4.997 -4.508 1.00 95.06 88 TRP A CA 1
ATOM 656 C C . TRP A 1 88 ? -9.968 -5.437 -4.396 1.00 95.06 88 TRP A C 1
ATOM 658 O O . TRP A 1 88 ? -10.863 -4.656 -4.690 1.00 95.06 88 TRP A O 1
ATOM 668 N N . THR A 1 89 ? -10.189 -6.674 -3.951 1.00 95.00 89 THR A N 1
ATOM 669 C CA . THR A 1 89 ? -11.539 -7.190 -3.693 1.00 95.00 89 THR A CA 1
ATOM 670 C C . THR A 1 89 ? -12.157 -6.444 -2.511 1.00 95.00 89 THR A C 1
ATOM 672 O O . THR A 1 89 ? -13.248 -5.909 -2.643 1.00 95.00 89 THR A O 1
ATOM 675 N N . ALA A 1 90 ? -11.410 -6.290 -1.412 1.00 94.81 90 ALA A N 1
ATOM 676 C CA . ALA A 1 90 ? -11.868 -5.556 -0.232 1.00 94.81 90 ALA A CA 1
ATOM 677 C C . ALA A 1 90 ? -12.177 -4.079 -0.522 1.00 94.81 90 ALA A C 1
ATOM 679 O O . ALA A 1 90 ? -13.159 -3.540 -0.020 1.00 94.81 90 ALA A O 1
ATOM 680 N N . LEU A 1 91 ? -11.356 -3.423 -1.350 1.00 95.56 91 LEU A N 1
ATOM 681 C CA . LEU A 1 91 ? -11.611 -2.046 -1.776 1.00 95.56 91 LEU A CA 1
ATOM 682 C C . LEU A 1 91 ? -12.860 -1.950 -2.668 1.00 95.56 91 LEU A C 1
ATOM 684 O O . LEU A 1 91 ? -13.645 -1.021 -2.518 1.00 95.56 91 LEU A O 1
ATOM 688 N N . ALA A 1 92 ? -13.068 -2.904 -3.580 1.00 94.31 92 ALA A N 1
ATOM 689 C CA . ALA A 1 92 ? -14.236 -2.908 -4.462 1.00 94.31 92 ALA A CA 1
ATOM 690 C C . ALA A 1 92 ? -15.559 -3.153 -3.714 1.00 94.31 92 ALA A C 1
ATOM 692 O O . ALA A 1 92 ? -16.603 -2.689 -4.158 1.00 94.31 92 ALA A O 1
ATOM 693 N N . GLU A 1 93 ? -15.521 -3.855 -2.579 1.00 94.62 93 GLU A N 1
ATOM 694 C CA . GLU A 1 93 ? -16.687 -4.108 -1.719 1.00 94.62 93 GLU A CA 1
ATOM 695 C C . GLU A 1 93 ? -17.065 -2.914 -0.822 1.00 94.62 93 GLU A C 1
ATOM 697 O O . GLU A 1 93 ? -18.096 -2.958 -0.150 1.00 94.62 93 GLU A O 1
ATOM 702 N N . ARG A 1 94 ? -16.241 -1.858 -0.785 1.00 92.00 94 ARG A N 1
ATOM 703 C CA . ARG A 1 94 ? -16.385 -0.688 0.098 1.00 92.00 94 ARG A CA 1
ATOM 704 C C . ARG A 1 94 ? -16.297 0.631 -0.672 1.00 92.00 94 ARG A C 1
ATOM 706 O O . ARG A 1 94 ? -15.504 1.518 -0.347 1.00 92.00 94 ARG A O 1
ATOM 713 N N . ASP A 1 95 ? -17.125 0.763 -1.702 1.00 88.81 95 ASP A N 1
ATOM 714 C CA . ASP A 1 95 ? -17.235 1.981 -2.517 1.00 88.81 95 ASP A CA 1
ATOM 715 C C . ASP A 1 95 ? -17.671 3.226 -1.717 1.00 88.81 95 ASP A C 1
ATOM 717 O O . ASP A 1 95 ? -17.414 4.351 -2.135 1.00 88.81 95 ASP A O 1
ATOM 721 N N . ASP A 1 96 ? -18.253 3.032 -0.530 1.00 91.69 96 ASP A N 1
ATOM 722 C CA . ASP A 1 96 ? -18.653 4.074 0.417 1.00 91.69 96 ASP A CA 1
ATOM 723 C C . ASP A 1 96 ? -17.477 4.844 1.043 1.00 91.69 96 ASP A C 1
ATOM 725 O O . ASP A 1 96 ? -17.647 5.989 1.465 1.00 91.69 96 ASP A O 1
ATOM 729 N N . ILE A 1 97 ? -16.293 4.229 1.118 1.00 91.94 97 ILE A N 1
ATOM 730 C CA . ILE A 1 97 ? -15.097 4.822 1.744 1.00 91.94 97 ILE A CA 1
ATOM 731 C C . ILE A 1 97 ? -13.879 4.864 0.825 1.00 91.94 97 ILE A C 1
ATOM 733 O O . ILE A 1 97 ? -12.913 5.561 1.133 1.00 91.94 97 ILE A O 1
ATOM 737 N N . VAL A 1 98 ? -13.888 4.136 -0.291 1.00 93.44 98 VAL A N 1
ATOM 738 C CA . VAL A 1 98 ? -12.780 4.132 -1.248 1.00 93.44 98 VAL A CA 1
ATOM 739 C C . VAL A 1 98 ? -12.906 5.332 -2.192 1.00 93.44 98 VAL A C 1
ATOM 741 O O . VAL A 1 98 ? -13.912 5.449 -2.888 1.00 93.44 98 VAL A O 1
ATOM 744 N N . PRO A 1 99 ? -11.900 6.227 -2.264 1.00 93.50 99 PRO A N 1
ATOM 745 C CA . PRO A 1 99 ? -11.978 7.377 -3.155 1.00 93.50 99 PRO A CA 1
ATOM 746 C C . PRO A 1 99 ? -12.033 6.978 -4.633 1.00 93.50 99 PRO A C 1
ATOM 748 O O . PRO A 1 99 ? -11.485 5.955 -5.058 1.00 93.50 99 PRO A O 1
ATOM 751 N N . GLU A 1 100 ? -12.656 7.840 -5.434 1.00 90.56 100 GLU A N 1
ATOM 752 C CA . GLU A 1 100 ? -12.792 7.635 -6.873 1.00 90.56 100 GLU A CA 1
ATOM 753 C C . GLU A 1 100 ? -11.423 7.418 -7.545 1.00 90.56 100 GLU A C 1
ATOM 755 O O . GLU A 1 100 ? -10.427 8.073 -7.228 1.00 90.56 100 GLU A O 1
ATOM 760 N N . GLY A 1 101 ? -11.361 6.454 -8.467 1.00 87.25 101 GLY A N 1
ATOM 761 C CA . GLY A 1 101 ? -10.151 6.126 -9.226 1.00 87.25 101 GLY A CA 1
ATOM 762 C C . GLY A 1 101 ? -9.123 5.255 -8.494 1.00 87.25 101 GLY A C 1
ATOM 763 O O . GLY A 1 101 ? -8.165 4.799 -9.120 1.00 87.25 101 GLY A O 1
ATOM 764 N N . TRP A 1 102 ? -9.306 4.941 -7.204 1.00 92.25 102 TRP A N 1
ATOM 765 C CA . TRP A 1 102 ? -8.343 4.108 -6.465 1.00 92.25 102 TRP A CA 1
ATOM 766 C C . TRP A 1 102 ? -8.235 2.677 -7.001 1.00 92.25 102 TRP A C 1
ATOM 768 O O . TRP A 1 102 ? -7.144 2.099 -6.997 1.00 92.25 102 TRP A O 1
ATOM 778 N N . LEU A 1 103 ? -9.339 2.117 -7.501 1.00 91.00 103 LEU A N 1
ATOM 779 C CA . LEU A 1 103 ? -9.377 0.761 -8.057 1.00 91.00 103 LEU A CA 1
ATOM 780 C C . LEU A 1 103 ? -8.597 0.641 -9.379 1.00 91.00 103 LEU A C 1
ATOM 782 O O . LEU A 1 103 ? -7.991 -0.399 -9.641 1.00 91.00 103 LEU A O 1
ATOM 786 N N . SER A 1 104 ? -8.506 1.721 -10.161 1.00 89.00 104 SER A N 1
ATOM 787 C CA . SER A 1 104 ? -7.783 1.762 -11.443 1.00 89.00 104 SER A CA 1
ATOM 788 C C . SER A 1 104 ? -6.262 1.638 -11.294 1.00 89.00 104 SER A C 1
ATOM 790 O O . SER A 1 104 ? -5.547 1.380 -12.265 1.00 89.00 104 SER A O 1
ATOM 792 N N . THR A 1 105 ? -5.729 1.784 -10.077 1.00 86.31 105 THR A N 1
ATOM 793 C CA . THR A 1 105 ? -4.291 1.640 -9.809 1.00 86.31 105 THR A CA 1
ATOM 794 C C . THR A 1 105 ? -3.794 0.225 -10.075 1.00 86.31 105 THR A C 1
ATOM 796 O O . THR A 1 105 ? -2.679 0.065 -10.571 1.00 86.31 105 THR A O 1
ATOM 799 N N . ARG A 1 106 ? -4.613 -0.802 -9.809 1.00 87.12 106 ARG A N 1
ATOM 800 C CA . ARG A 1 106 ? -4.254 -2.186 -10.137 1.00 87.12 106 ARG A CA 1
ATOM 801 C C . ARG A 1 106 ? -4.070 -2.361 -11.638 1.00 87.12 106 ARG A C 1
ATOM 803 O O . ARG A 1 106 ? -3.034 -2.847 -12.069 1.00 87.12 106 ARG A O 1
ATOM 810 N N . GLU A 1 107 ? -5.053 -1.917 -12.413 1.00 89.06 107 GLU A N 1
ATOM 811 C CA . GLU A 1 107 ? -5.038 -2.006 -13.876 1.00 89.06 107 GLU A CA 1
ATOM 812 C C . GLU A 1 107 ? -3.852 -1.235 -14.458 1.00 89.06 107 GLU A C 1
ATOM 814 O O . GLU A 1 107 ? -3.145 -1.733 -15.333 1.00 89.06 107 GLU A O 1
ATOM 819 N N . THR A 1 108 ? -3.575 -0.053 -13.899 1.00 89.94 108 THR A N 1
ATOM 820 C CA . THR A 1 108 ? -2.396 0.740 -14.250 1.00 89.94 108 THR A CA 1
ATOM 821 C C . THR A 1 108 ? -1.120 -0.066 -14.038 1.00 89.94 108 THR A C 1
ATOM 823 O O . THR A 1 108 ? -0.337 -0.194 -14.974 1.00 89.94 108 THR A O 1
ATOM 826 N N . ILE A 1 109 ? -0.915 -0.649 -12.852 1.00 87.50 109 ILE A N 1
ATOM 827 C CA . ILE A 1 109 ? 0.286 -1.440 -12.547 1.00 87.50 109 ILE A CA 1
ATOM 828 C C . ILE A 1 109 ? 0.372 -2.678 -13.446 1.00 87.50 109 ILE A C 1
ATOM 830 O O . ILE A 1 109 ? 1.433 -2.937 -14.011 1.00 87.50 109 ILE A O 1
ATOM 834 N N . ASP A 1 110 ? -0.726 -3.411 -13.618 1.00 88.94 110 ASP A N 1
ATOM 835 C CA . ASP A 1 110 ? -0.771 -4.643 -14.409 1.00 88.94 110 ASP A CA 1
ATOM 836 C C . ASP A 1 110 ? -0.496 -4.380 -15.904 1.00 88.94 110 ASP A C 1
ATOM 838 O O . ASP A 1 110 ? 0.053 -5.244 -16.591 1.00 88.94 110 ASP A O 1
ATOM 842 N N . SER A 1 111 ? -0.791 -3.170 -16.398 1.00 92.38 111 SER A N 1
ATOM 843 C CA . SER A 1 111 ? -0.483 -2.740 -17.771 1.00 92.38 111 SER A CA 1
ATOM 844 C C . SER A 1 111 ? 0.993 -2.384 -18.014 1.00 92.38 111 SER A C 1
ATOM 846 O O . SER A 1 111 ? 1.426 -2.288 -19.166 1.00 92.38 111 SER A O 1
ATOM 848 N N . LEU A 1 112 ? 1.790 -2.186 -16.955 1.00 91.75 112 LEU A N 1
ATOM 849 C CA . LEU A 1 112 ? 3.199 -1.803 -17.078 1.00 91.75 112 LEU A CA 1
ATOM 850 C C . LEU A 1 112 ? 4.072 -2.975 -17.555 1.00 91.75 112 LEU A C 1
ATOM 852 O O . LEU A 1 112 ? 3.746 -4.138 -17.312 1.00 91.75 112 LEU A O 1
ATOM 856 N N . PRO A 1 113 ? 5.255 -2.706 -18.140 1.00 95.06 113 PRO A N 1
ATOM 857 C CA . PRO A 1 113 ? 6.240 -3.747 -18.419 1.00 95.06 113 PRO A CA 1
ATOM 858 C C . PRO A 1 113 ? 6.619 -4.537 -17.159 1.00 95.06 113 PRO A C 1
ATOM 860 O O . PRO A 1 113 ? 6.771 -3.962 -16.081 1.00 95.06 113 PRO A O 1
ATOM 863 N N . ALA A 1 114 ? 6.864 -5.844 -17.296 1.00 91.56 114 ALA A N 1
ATOM 864 C CA . ALA A 1 114 ? 7.156 -6.732 -16.164 1.00 91.56 114 ALA A CA 1
ATOM 865 C C . ALA A 1 114 ? 8.328 -6.254 -15.282 1.00 91.56 114 ALA A C 1
ATOM 867 O O . ALA A 1 114 ? 8.275 -6.381 -14.057 1.00 91.56 114 ALA A O 1
ATOM 868 N N . ALA A 1 115 ? 9.364 -5.661 -15.888 1.00 89.06 115 ALA A N 1
ATOM 869 C CA . ALA A 1 115 ? 10.491 -5.074 -15.163 1.00 89.06 115 ALA A CA 1
ATOM 870 C C . ALA A 1 115 ? 10.068 -3.861 -14.315 1.00 89.06 115 ALA A C 1
ATOM 872 O O . ALA A 1 115 ? 10.478 -3.740 -13.162 1.00 89.06 115 ALA A O 1
ATOM 873 N N . THR A 1 116 ? 9.198 -3.004 -14.851 1.00 89.31 116 THR A N 1
ATOM 874 C CA . THR A 1 116 ? 8.634 -1.850 -14.139 1.00 89.31 116 THR A CA 1
ATOM 875 C C . THR A 1 116 ? 7.726 -2.306 -13.002 1.00 89.31 116 THR A C 1
ATOM 877 O O . THR A 1 116 ? 7.857 -1.806 -11.890 1.00 89.31 116 THR A O 1
ATOM 880 N N . GLN A 1 117 ? 6.874 -3.311 -13.235 1.00 90.38 117 GLN A N 1
ATOM 881 C CA . GLN A 1 117 ? 6.068 -3.917 -12.172 1.00 90.38 117 GLN A CA 1
ATOM 882 C C . GLN A 1 117 ? 6.960 -4.439 -11.041 1.00 90.38 117 GLN A C 1
ATOM 884 O O . GLN A 1 117 ? 6.734 -4.137 -9.872 1.00 90.38 117 GLN A O 1
ATOM 889 N N . ALA A 1 118 ? 7.998 -5.211 -11.383 1.00 89.38 118 ALA A N 1
ATOM 890 C CA . ALA A 1 118 ? 8.932 -5.754 -10.405 1.00 89.38 118 ALA A CA 1
ATOM 891 C C . ALA A 1 118 ? 9.618 -4.650 -9.589 1.00 89.38 118 ALA A C 1
ATOM 893 O O . ALA A 1 118 ? 9.714 -4.786 -8.371 1.00 89.38 118 ALA A O 1
ATOM 894 N N . ALA A 1 119 ? 10.025 -3.550 -10.229 1.00 88.69 119 ALA A N 1
ATOM 895 C CA . ALA A 1 119 ? 10.598 -2.393 -9.549 1.00 88.69 119 ALA A CA 1
ATOM 896 C C . ALA A 1 119 ? 9.596 -1.719 -8.593 1.00 88.69 119 ALA A C 1
ATOM 898 O O . ALA A 1 119 ? 9.943 -1.495 -7.437 1.00 88.69 119 ALA A O 1
ATOM 899 N N . CYS A 1 120 ? 8.341 -1.497 -9.007 1.00 88.00 120 CYS A N 1
ATOM 900 C CA . CYS A 1 120 ? 7.295 -0.954 -8.128 1.00 88.00 120 CYS A CA 1
ATOM 901 C C . CYS A 1 120 ? 7.116 -1.808 -6.862 1.00 88.00 120 CYS A C 1
ATOM 903 O O . CYS A 1 120 ? 7.165 -1.297 -5.743 1.00 88.00 120 CYS A O 1
ATOM 905 N N . PHE A 1 121 ? 6.959 -3.126 -7.025 1.00 90.12 121 PHE A N 1
ATOM 906 C CA . PHE A 1 121 ? 6.799 -4.037 -5.888 1.00 90.12 121 PHE A CA 1
ATOM 907 C C . PHE A 1 121 ? 8.069 -4.139 -5.034 1.00 90.12 121 PHE A C 1
ATOM 909 O O . PHE A 1 121 ? 7.971 -4.264 -3.815 1.00 90.12 121 PHE A O 1
ATOM 916 N N . ALA A 1 122 ? 9.262 -4.042 -5.627 1.00 89.12 122 ALA A N 1
ATOM 917 C CA . ALA A 1 122 ? 10.510 -3.987 -4.871 1.00 89.12 122 ALA A CA 1
ATOM 918 C C . ALA A 1 122 ? 10.584 -2.732 -3.986 1.00 89.12 122 ALA A C 1
ATOM 920 O O . ALA A 1 122 ? 10.968 -2.838 -2.819 1.00 89.12 122 ALA A O 1
ATOM 921 N N . THR A 1 123 ? 10.149 -1.574 -4.491 1.00 89.19 123 THR A N 1
ATOM 922 C CA . THR A 1 123 ? 10.077 -0.329 -3.713 1.00 89.19 123 THR A CA 1
ATOM 923 C C . THR A 1 123 ? 9.075 -0.438 -2.565 1.00 89.19 123 THR A C 1
ATOM 925 O O . THR A 1 123 ? 9.413 -0.091 -1.435 1.00 89.19 123 THR A O 1
ATOM 928 N N . VAL A 1 124 ? 7.893 -1.020 -2.796 1.00 90.56 124 VAL A N 1
ATOM 929 C CA . VAL A 1 124 ? 6.913 -1.307 -1.728 1.00 90.56 124 VAL A CA 1
ATOM 930 C C . VAL A 1 124 ? 7.505 -2.227 -0.658 1.00 90.56 124 VAL A C 1
ATOM 932 O O . VAL A 1 124 ? 7.384 -1.969 0.538 1.00 90.56 124 VAL A O 1
ATOM 935 N N . LEU A 1 125 ? 8.198 -3.293 -1.062 1.00 89.88 125 LEU A N 1
ATOM 936 C CA . LEU A 1 125 ? 8.850 -4.200 -0.117 1.00 89.88 125 LEU A CA 1
ATOM 937 C C . LEU A 1 125 ? 9.967 -3.510 0.674 1.00 89.88 125 LEU A C 1
ATOM 939 O O . LEU A 1 125 ? 10.147 -3.832 1.846 1.00 89.88 125 LEU A O 1
ATOM 943 N N . SER A 1 126 ? 10.701 -2.579 0.064 1.00 86.38 126 SER A N 1
ATOM 944 C CA . SER A 1 126 ? 11.696 -1.752 0.758 1.00 86.38 126 SER A CA 1
ATOM 945 C C . SER A 1 126 ? 11.040 -0.841 1.801 1.00 86.38 126 SER A C 1
ATOM 947 O O . SER A 1 126 ? 11.498 -0.779 2.940 1.00 86.38 126 SER A O 1
ATOM 949 N N . ALA A 1 127 ? 9.907 -0.219 1.457 1.00 87.62 127 ALA A N 1
ATOM 950 C CA . ALA A 1 127 ? 9.120 0.622 2.360 1.00 87.62 127 ALA A CA 1
ATOM 951 C C . ALA A 1 127 ? 8.617 -0.114 3.608 1.00 87.62 127 ALA A C 1
ATOM 953 O O . ALA A 1 127 ? 8.600 0.457 4.697 1.00 87.62 127 ALA A O 1
ATOM 954 N N . LEU A 1 128 ? 8.264 -1.393 3.467 1.00 86.06 128 LEU A N 1
ATOM 955 C CA . LEU A 1 128 ? 7.725 -2.221 4.551 1.00 86.06 128 LEU A CA 1
ATOM 956 C C . LEU A 1 128 ? 8.796 -2.897 5.417 1.00 86.06 128 LEU A C 1
ATOM 958 O O . LEU A 1 128 ? 8.511 -3.317 6.544 1.00 86.06 128 LEU A O 1
ATOM 962 N N . ARG A 1 129 ? 10.017 -3.056 4.897 1.00 80.69 129 ARG A N 1
ATOM 963 C CA . ARG A 1 129 ? 11.109 -3.724 5.610 1.00 80.69 129 ARG A CA 1
ATOM 964 C C . ARG A 1 129 ? 11.781 -2.765 6.586 1.00 80.69 129 ARG A C 1
ATOM 966 O O . ARG A 1 129 ? 11.989 -1.588 6.305 1.00 80.69 129 ARG A O 1
ATOM 973 N N . LEU A 1 130 ? 12.180 -3.311 7.731 1.00 64.75 130 LEU A N 1
ATOM 974 C CA . LEU A 1 130 ? 13.169 -2.657 8.575 1.00 64.75 130 LEU A CA 1
ATOM 975 C C . LEU A 1 130 ? 14.517 -2.638 7.837 1.00 64.75 130 LEU A C 1
ATOM 977 O O . LEU A 1 130 ? 14.828 -3.611 7.137 1.00 64.75 130 LEU A O 1
ATOM 981 N N . PRO A 1 131 ? 15.334 -1.580 7.993 1.00 55.03 131 PRO A N 1
ATOM 982 C CA . PRO A 1 131 ? 16.738 -1.684 7.633 1.00 55.03 131 PRO A CA 1
ATOM 983 C C . PRO A 1 131 ? 17.318 -2.880 8.394 1.00 55.03 131 PRO A C 1
ATOM 985 O O . PRO A 1 131 ? 17.081 -3.021 9.592 1.00 55.03 131 PRO A O 1
ATOM 988 N N . ALA A 1 132 ? 18.028 -3.771 7.698 1.00 51.03 132 ALA A N 1
ATOM 989 C CA . ALA A 1 132 ? 18.878 -4.720 8.400 1.00 51.03 132 ALA A CA 1
ATOM 990 C C . ALA A 1 132 ? 19.855 -3.880 9.230 1.00 51.03 132 ALA A C 1
ATOM 992 O O . ALA A 1 132 ? 20.497 -2.990 8.664 1.00 51.03 132 ALA A O 1
ATOM 993 N N . ASP A 1 133 ? 19.883 -4.091 10.546 1.00 43.16 133 ASP A N 1
ATOM 994 C CA . ASP A 1 133 ? 20.893 -3.495 11.415 1.00 43.16 133 ASP A CA 1
ATOM 995 C C . ASP A 1 133 ? 22.267 -3.728 10.767 1.00 43.16 133 ASP A C 1
ATOM 997 O O . ASP A 1 133 ? 22.629 -4.870 10.464 1.00 43.16 133 ASP A O 1
ATOM 1001 N N . GLY A 1 134 ? 22.949 -2.629 10.446 1.00 39.06 134 GLY A N 1
ATOM 1002 C CA . GLY A 1 134 ? 24.343 -2.632 10.010 1.00 39.06 134 GLY A CA 1
ATOM 1003 C C . GLY A 1 134 ? 25.258 -2.602 11.217 1.00 39.06 134 GLY A C 1
ATOM 1004 O O . GLY A 1 134 ? 24.872 -1.941 12.208 1.00 39.06 134 GLY A O 1
#

Radius of gyration: 14.42 Å; chains: 1; bounding box: 43×29×42 Å

Foldseek 3Di:
DDPPPQDWPLCVVQNPPCLLVLLALVVLLVVLLVLLCVLCVVPDDDVSVVLSVLLSLLRSLLSNLCNLVVHDLVVSLVCLVVVDPSSLVSLVVCPVRRDPPSSCSSVVLVPDDPVSNVSSSVSNNSSGHDPDDD

Organism: NCBI:txid394193

Sequence (134 aa):
MTSTERRSRIEQMYGPGCMIECISPSVATERAEELTRASTARDLGSSNGYFAGMATELLSRYLLAAAILGEDSATILSWARSRGAQPWTALAERDDIVPEGWLSTRETIDSLPAATQAACFATVLSALRLPADG

Secondary structure (DSSP, 8-state):
--------HHHHHH-TTGGGGGGSHHHHHHHHHHHHHHHHTT---THHHHHHHHHHHHHHHHHHHHHHHT--HHHHHHHHHHT-SHHHHHHHT-TTTSPTTSTHHHHHHHHS-HHHHHHHHHHHHHHHSPPPP-

pLDDT: mean 83.94, std 15.18, range [37.0, 96.81]